Protein AF-G3SZ15-F1 (afdb_monomer)

Sequence (133 aa):
QDGAMRKPGSSARGGGAGSSSLSVDGPKAAAMSALGTMTNTVQISSQRANDDIKHELMKEVRRFGRKYERIFILLEEVQGPLEVKKQFVEFTIKEAARFKRRDLIQHLEKLLEKIDSDHLVEDENIQNSKTCC

Organism: Loxodonta africana (NCBI:txid9785)

Structure (mmCIF, N/CA/C/O backbone):
data_AF-G3SZ15-F1
#
_entry.id   AF-G3SZ15-F1
#
loop_
_atom_site.group_PDB
_atom_site.id
_atom_site.type_symbol
_atom_site.label_atom_id
_atom_site.label_alt_id
_atom_site.label_comp_id
_atom_site.label_asym_id
_atom_site.label_entity_id
_atom_site.label_seq_id
_atom_site.pdbx_PDB_ins_code
_atom_site.Cartn_x
_atom_site.Cartn_y
_atom_site.Cartn_z
_atom_site.occupancy
_atom_site.B_iso_or_equiv
_atom_site.auth_seq_id
_atom_site.auth_comp_id
_atom_s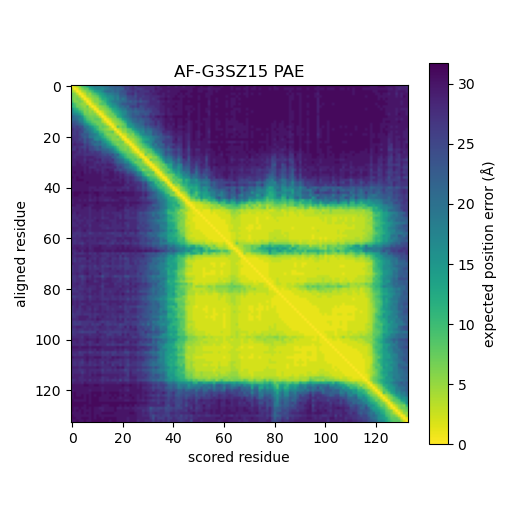ite.auth_asym_id
_atom_site.auth_atom_id
_atom_site.pdbx_PDB_model_num
ATOM 1 N N . GLN A 1 1 ? 74.885 -8.288 20.202 1.00 46.62 1 GLN A N 1
ATOM 2 C CA . GLN A 1 1 ? 74.594 -6.887 20.563 1.00 46.62 1 GLN A CA 1
ATOM 3 C C . GLN A 1 1 ? 73.169 -6.624 20.098 1.00 46.62 1 GLN A C 1
ATOM 5 O O . GLN A 1 1 ? 72.946 -6.617 18.899 1.00 46.62 1 GLN A O 1
ATOM 10 N N . ASP A 1 2 ? 72.150 -6.786 20.945 1.00 44.19 2 ASP A N 1
ATOM 11 C CA . ASP A 1 2 ? 71.840 -5.940 22.121 1.00 44.19 2 ASP A CA 1
ATOM 12 C C . ASP A 1 2 ? 71.517 -4.512 21.643 1.00 44.19 2 ASP A C 1
ATOM 14 O O . ASP A 1 2 ? 72.347 -3.913 20.972 1.00 44.19 2 ASP A O 1
ATOM 18 N N . GLY A 1 3 ? 70.344 -3.911 21.822 1.00 48.69 3 GLY A N 1
ATOM 19 C CA . GLY A 1 3 ? 69.151 -4.237 22.587 1.00 48.69 3 GLY A CA 1
ATOM 20 C C . GLY A 1 3 ? 68.072 -3.195 22.239 1.00 48.69 3 GLY A C 1
ATOM 21 O O . GLY A 1 3 ? 68.364 -2.107 21.740 1.00 48.69 3 GLY A O 1
ATOM 22 N N . ALA A 1 4 ? 66.804 -3.547 22.444 1.00 60.97 4 ALA A N 1
ATOM 23 C CA . ALA A 1 4 ? 65.668 -2.659 22.223 1.00 60.97 4 ALA A CA 1
ATOM 24 C C . ALA A 1 4 ? 65.646 -1.520 23.256 1.00 60.97 4 ALA A C 1
ATOM 26 O O . ALA A 1 4 ? 65.754 -1.770 24.454 1.00 60.97 4 ALA A O 1
ATOM 27 N N . MET A 1 5 ? 65.407 -0.280 22.818 1.00 61.28 5 MET A N 1
ATOM 28 C CA . MET A 1 5 ? 65.127 0.842 23.719 1.00 61.28 5 MET A CA 1
ATOM 29 C C . MET A 1 5 ? 63.781 1.485 23.380 1.00 61.28 5 MET A C 1
ATOM 31 O O . MET A 1 5 ? 63.675 2.349 22.513 1.00 61.28 5 MET A O 1
ATOM 35 N N . ARG A 1 6 ? 62.736 1.069 24.103 1.00 58.25 6 ARG A N 1
ATOM 36 C CA . ARG A 1 6 ? 61.512 1.858 24.294 1.00 58.25 6 ARG A CA 1
ATOM 37 C C . ARG A 1 6 ? 61.680 2.683 25.571 1.00 58.25 6 ARG A C 1
ATOM 39 O O . ARG A 1 6 ? 61.999 2.126 26.615 1.00 58.25 6 ARG A O 1
ATOM 46 N N . LYS A 1 7 ? 61.411 3.987 25.503 1.00 70.00 7 LYS A N 1
ATOM 47 C CA . LYS A 1 7 ? 61.158 4.833 26.679 1.00 70.00 7 LYS A CA 1
ATOM 48 C C . LYS A 1 7 ? 59.708 5.317 26.652 1.00 70.00 7 LYS A C 1
ATOM 50 O O . LYS A 1 7 ? 59.330 5.992 25.700 1.00 70.00 7 LYS A O 1
ATOM 55 N N . PRO A 1 8 ? 58.926 5.049 27.704 1.00 63.09 8 PRO A N 1
ATOM 56 C CA . PRO A 1 8 ? 57.797 5.884 28.087 1.00 63.09 8 PRO A CA 1
ATOM 57 C C . PRO A 1 8 ? 58.174 6.698 29.332 1.00 63.09 8 PRO A C 1
ATOM 59 O O . PRO A 1 8 ? 58.654 6.150 30.323 1.00 63.09 8 PRO A O 1
ATOM 62 N N . GLY A 1 9 ? 57.994 8.017 29.261 1.00 48.91 9 GLY A N 1
ATOM 63 C CA . GLY A 1 9 ? 58.191 8.924 30.389 1.00 48.91 9 GLY A CA 1
ATOM 64 C C . GLY A 1 9 ? 57.039 8.829 31.388 1.00 48.91 9 GLY A C 1
ATOM 65 O O . GLY A 1 9 ? 55.875 8.934 31.010 1.00 48.91 9 GLY A O 1
ATOM 66 N N . SER A 1 10 ? 57.389 8.640 32.659 1.00 55.41 10 SER A N 1
ATOM 67 C CA . SER A 1 10 ? 56.493 8.720 33.812 1.00 55.41 10 SER A CA 1
ATOM 68 C C . SER A 1 10 ? 55.991 10.142 34.059 1.00 55.41 10 SER A C 1
ATOM 70 O O . SER A 1 10 ? 56.783 11.082 34.080 1.00 55.41 10 SER A O 1
ATOM 72 N N . SER A 1 11 ? 54.722 10.273 34.442 1.00 59.44 11 SER A N 1
ATOM 73 C CA . SER A 1 11 ? 54.327 11.223 35.484 1.00 59.44 11 SER A CA 1
ATOM 74 C C . SER A 1 11 ? 53.159 10.663 36.304 1.00 59.44 11 SER A C 1
ATOM 76 O O . SER A 1 11 ? 52.249 10.012 35.794 1.00 59.44 11 SER A O 1
ATOM 78 N N . ALA A 1 12 ? 53.278 10.827 37.619 1.00 54.91 12 ALA A N 1
ATOM 79 C CA . ALA A 1 12 ? 52.533 10.135 38.658 1.00 54.91 12 ALA A CA 1
ATOM 80 C C . ALA A 1 12 ? 51.278 10.898 39.106 1.00 54.91 12 ALA A C 1
ATOM 82 O O . ALA A 1 12 ? 51.318 12.116 39.255 1.00 54.91 12 ALA A O 1
ATOM 83 N N . ARG A 1 13 ? 50.209 10.161 39.433 1.00 55.50 13 ARG A N 1
ATOM 84 C CA . ARG A 1 13 ? 49.129 10.533 40.369 1.00 55.50 13 ARG A CA 1
ATOM 85 C C . ARG A 1 13 ? 48.678 9.206 41.002 1.00 55.50 13 ARG A C 1
ATOM 87 O O . ARG A 1 13 ? 48.404 8.271 40.269 1.00 55.50 13 ARG A O 1
ATOM 94 N N . GLY A 1 14 ? 48.676 8.966 42.306 1.00 43.94 14 GLY A N 1
ATOM 95 C CA . GLY A 1 14 ? 48.566 9.873 43.435 1.00 43.94 14 GLY A CA 1
ATOM 96 C C . GLY A 1 14 ? 47.269 9.546 44.174 1.00 43.94 14 GLY A C 1
ATOM 97 O O . GLY A 1 14 ? 46.260 10.169 43.885 1.00 43.94 14 GLY A O 1
ATOM 98 N N . GLY A 1 15 ? 47.337 8.584 45.104 1.00 45.81 15 GLY A N 1
ATOM 99 C CA . GLY A 1 15 ? 46.472 8.488 46.288 1.00 45.81 15 GLY A CA 1
ATOM 100 C C . GLY A 1 15 ? 45.072 7.889 46.121 1.00 45.81 15 GLY A C 1
ATOM 101 O O . GLY A 1 15 ? 44.303 8.292 45.258 1.00 45.81 15 GLY A O 1
ATOM 102 N N . GLY A 1 16 ? 44.714 6.987 47.040 1.00 47.94 16 GLY A N 1
ATOM 103 C CA . GLY A 1 16 ? 43.311 6.673 47.316 1.00 47.94 16 GLY A CA 1
ATOM 104 C C . GLY A 1 16 ? 43.050 5.261 47.821 1.00 47.94 16 GLY A C 1
ATOM 105 O O . GLY A 1 16 ? 42.398 4.483 47.136 1.00 47.94 16 GLY A O 1
ATOM 106 N N . ALA A 1 17 ? 43.546 4.932 49.014 1.00 51.62 17 ALA A N 1
ATOM 107 C CA . ALA A 1 17 ? 43.063 3.789 49.780 1.00 51.62 17 ALA A CA 1
ATOM 108 C C . ALA A 1 17 ? 41.644 4.070 50.310 1.00 51.62 17 ALA A C 1
ATOM 110 O O . ALA A 1 17 ? 41.375 5.164 50.802 1.00 51.62 17 ALA A O 1
ATOM 111 N N . GLY A 1 18 ? 40.764 3.073 50.254 1.00 56.22 18 GLY A N 1
ATOM 112 C CA . GLY A 1 18 ? 39.443 3.104 50.880 1.00 56.22 18 GLY A CA 1
ATOM 113 C C . GLY A 1 18 ? 38.905 1.687 51.023 1.00 56.22 18 GLY A C 1
ATOM 114 O O . GLY A 1 18 ? 38.591 1.034 50.033 1.00 56.22 18 GLY A O 1
ATOM 115 N N . SER A 1 19 ? 38.886 1.196 52.258 1.00 57.06 19 SER A N 1
ATOM 116 C CA . SER A 1 19 ? 38.486 -0.156 52.633 1.00 57.06 19 SER A CA 1
ATOM 117 C C . SER A 1 19 ? 36.972 -0.378 52.547 1.00 57.06 19 SER A C 1
ATOM 119 O O . SER A 1 19 ? 36.192 0.515 52.859 1.00 57.06 19 SER A O 1
ATOM 121 N N . SER A 1 20 ? 36.608 -1.615 52.209 1.00 55.50 20 SER A N 1
ATOM 122 C CA . SER A 1 20 ? 35.471 -2.416 52.696 1.00 55.50 20 SER A CA 1
ATOM 123 C C . SER A 1 20 ? 34.363 -1.745 53.520 1.00 55.50 20 SER A C 1
ATOM 125 O O . SER A 1 20 ? 34.621 -1.201 54.590 1.00 55.50 20 SER A O 1
ATOM 127 N N . SER A 1 21 ? 33.109 -2.051 53.180 1.00 61.12 21 SER A N 1
ATOM 128 C CA . SER A 1 21 ? 32.179 -2.625 54.166 1.00 61.12 21 SER A CA 1
ATOM 129 C C . SER A 1 21 ? 31.012 -3.343 53.486 1.00 61.12 21 SER A C 1
ATOM 131 O O . SER A 1 21 ? 30.531 -2.955 52.425 1.00 61.12 21 SER A O 1
ATOM 133 N N . LEU A 1 22 ? 30.628 -4.451 54.109 1.00 50.44 22 LEU A N 1
ATOM 134 C CA . LEU A 1 22 ? 29.510 -5.325 53.791 1.00 50.44 22 LEU A CA 1
ATOM 135 C C . LEU A 1 22 ? 28.253 -4.700 54.410 1.00 50.44 22 LEU A C 1
ATOM 137 O O . LEU A 1 22 ? 28.319 -4.249 55.553 1.00 50.44 22 LEU A O 1
ATOM 141 N N . SER A 1 23 ? 27.112 -4.721 53.725 1.00 59.06 23 SER A N 1
ATOM 142 C CA . SER A 1 23 ? 25.828 -4.490 54.390 1.00 59.06 23 SER A CA 1
ATOM 143 C C . SER A 1 23 ? 24.806 -5.504 53.900 1.00 59.06 23 SER A C 1
ATOM 145 O O . SER A 1 23 ? 24.451 -5.557 52.724 1.00 59.06 23 SER A O 1
ATOM 147 N N . VAL A 1 24 ? 24.421 -6.358 54.840 1.00 52.66 24 VAL A N 1
ATOM 148 C CA . VAL A 1 24 ? 23.318 -7.303 54.770 1.00 52.66 24 VAL A CA 1
ATOM 149 C C . VAL A 1 24 ? 22.170 -6.622 55.501 1.00 52.66 24 VAL A C 1
ATOM 151 O O . VAL A 1 24 ? 22.336 -6.311 56.675 1.00 52.66 24 VAL A O 1
ATOM 154 N N . ASP A 1 25 ? 21.029 -6.418 54.845 1.00 57.34 25 ASP A N 1
ATOM 155 C CA . ASP A 1 25 ? 19.752 -6.301 55.551 1.00 57.34 25 ASP A CA 1
ATOM 156 C C . ASP A 1 25 ? 18.582 -6.757 54.659 1.00 57.34 25 ASP A C 1
ATOM 158 O O . ASP A 1 25 ? 18.356 -6.216 53.579 1.00 57.34 25 ASP A O 1
ATOM 162 N N . GLY A 1 26 ? 17.902 -7.812 55.122 1.00 56.59 26 GLY A N 1
ATOM 163 C CA . GLY A 1 26 ? 16.441 -7.875 55.246 1.00 56.59 26 GLY A CA 1
ATOM 164 C C . GLY A 1 26 ? 15.542 -7.976 53.998 1.00 56.59 26 GLY A C 1
ATOM 165 O O . GLY A 1 26 ? 15.472 -7.042 53.204 1.00 56.59 26 GLY A O 1
ATOM 166 N N . PRO A 1 27 ? 14.706 -9.032 53.873 1.00 63.56 27 PRO A N 1
ATOM 167 C CA . PRO A 1 27 ? 13.625 -9.077 52.896 1.00 63.56 27 PRO A CA 1
ATOM 168 C C . PRO A 1 27 ? 12.399 -8.320 53.431 1.00 63.56 27 PRO A C 1
ATOM 170 O O . PRO A 1 27 ? 11.883 -8.637 54.504 1.00 63.56 27 PRO A O 1
ATOM 173 N N . LYS A 1 28 ? 11.871 -7.361 52.665 1.00 50.03 28 LYS A N 1
ATOM 174 C CA . LYS A 1 28 ? 10.545 -6.787 52.927 1.00 50.03 28 LYS A CA 1
ATOM 175 C C . LYS A 1 28 ? 9.716 -6.735 51.652 1.00 50.03 28 LYS A C 1
ATOM 177 O O . LYS A 1 28 ? 9.990 -5.985 50.722 1.00 50.03 28 LYS A O 1
ATOM 182 N N . ALA A 1 29 ? 8.705 -7.596 51.651 1.00 51.22 29 ALA A N 1
ATOM 183 C CA . ALA A 1 29 ? 7.636 -7.662 50.678 1.00 51.22 29 ALA A CA 1
ATOM 184 C C . ALA A 1 29 ? 6.809 -6.364 50.624 1.00 51.22 29 ALA A C 1
ATOM 186 O O . ALA A 1 29 ? 6.802 -5.575 51.568 1.00 51.22 29 ALA A O 1
ATOM 187 N N . ALA A 1 30 ? 6.020 -6.275 49.549 1.00 49.22 30 ALA A N 1
ATOM 188 C CA . ALA 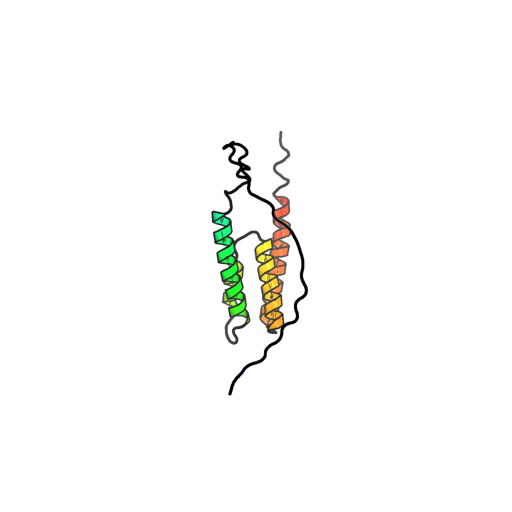A 1 30 ? 4.922 -5.342 49.289 1.00 49.22 30 ALA A CA 1
ATOM 189 C C . ALA A 1 30 ? 5.285 -4.011 48.609 1.00 49.22 30 ALA A C 1
ATOM 191 O O . ALA A 1 30 ? 5.356 -2.959 49.229 1.00 49.22 30 ALA A O 1
ATOM 192 N N . ALA A 1 31 ? 5.352 -4.059 47.280 1.00 44.06 31 ALA A N 1
ATOM 193 C CA . ALA A 1 31 ? 4.349 -3.388 46.454 1.00 44.06 31 ALA A CA 1
ATOM 194 C C . ALA A 1 31 ? 4.394 -4.021 45.062 1.00 44.06 31 ALA A C 1
ATOM 196 O O . ALA A 1 31 ? 5.213 -3.684 44.211 1.00 44.06 31 ALA A O 1
ATOM 197 N N . MET A 1 32 ? 3.525 -5.004 44.860 1.00 40.59 32 MET A N 1
ATOM 198 C CA . MET A 1 32 ? 3.191 -5.497 43.532 1.00 40.59 32 MET A CA 1
ATOM 199 C C . MET A 1 32 ? 2.579 -4.307 42.792 1.00 40.59 32 MET A C 1
ATOM 201 O O . MET A 1 32 ? 1.426 -3.954 43.025 1.00 40.59 32 MET A O 1
ATOM 205 N N . SER A 1 33 ? 3.364 -3.662 41.930 1.00 40.56 33 SER A N 1
ATOM 206 C CA . SER A 1 33 ? 2.801 -2.827 40.879 1.00 40.56 33 SER A CA 1
ATOM 207 C C . SER A 1 33 ? 2.204 -3.789 39.860 1.00 40.56 33 SER A C 1
ATOM 209 O O . SER A 1 33 ? 2.840 -4.193 38.889 1.00 40.56 33 SER A O 1
ATOM 211 N N . ALA A 1 34 ? 0.993 -4.253 40.163 1.00 55.06 34 ALA A N 1
ATOM 212 C CA . ALA A 1 34 ? 0.135 -4.949 39.226 1.00 55.06 34 ALA A CA 1
ATOM 213 C C . ALA A 1 34 ? -0.347 -3.929 38.186 1.00 55.06 34 ALA A C 1
ATOM 215 O O . ALA A 1 34 ? -1.507 -3.532 38.173 1.00 55.06 34 ALA A O 1
ATOM 216 N N . LEU A 1 35 ? 0.561 -3.481 37.320 1.00 50.28 35 LEU A N 1
ATOM 217 C CA . LEU A 1 35 ? 0.200 -2.789 36.095 1.00 50.28 35 LEU A CA 1
ATOM 218 C C . LEU A 1 35 ? 0.156 -3.830 34.972 1.00 50.28 35 LEU A C 1
ATOM 220 O O . LEU A 1 35 ? 1.143 -4.105 34.298 1.00 50.28 35 LEU A O 1
ATOM 224 N N . GLY A 1 36 ? -1.008 -4.471 34.854 1.00 50.94 36 GLY A N 1
ATOM 225 C CA . GLY A 1 36 ? -1.551 -4.973 33.591 1.00 50.94 36 GLY A CA 1
ATOM 226 C C . GLY A 1 36 ? -0.642 -5.831 32.708 1.00 50.94 36 GLY A C 1
ATOM 227 O O . GLY A 1 36 ? -0.600 -5.612 31.505 1.00 50.94 36 GLY A O 1
ATOM 228 N N . THR A 1 37 ? 0.043 -6.848 33.235 1.00 45.00 37 THR A N 1
ATOM 229 C CA . THR A 1 37 ? 0.657 -7.880 32.373 1.00 45.00 37 THR A CA 1
ATOM 230 C C . THR A 1 37 ? -0.372 -8.971 32.062 1.00 45.00 37 THR A C 1
ATOM 232 O O . THR A 1 37 ? -0.237 -10.115 32.477 1.00 45.00 37 THR A O 1
ATOM 235 N N . MET A 1 38 ? -1.450 -8.607 31.365 1.00 43.59 38 MET A N 1
ATOM 236 C CA . MET A 1 38 ? -2.398 -9.576 30.790 1.00 43.59 38 MET A CA 1
ATOM 237 C C . MET A 1 38 ? -2.835 -9.183 29.369 1.00 43.59 38 MET A C 1
ATOM 239 O O . MET A 1 38 ? -3.885 -9.586 28.890 1.00 43.59 38 MET A O 1
ATOM 243 N N . THR A 1 39 ? -2.007 -8.409 28.663 1.00 44.97 39 THR A N 1
ATOM 244 C CA . THR A 1 39 ? -2.168 -8.130 27.223 1.00 44.97 39 THR A CA 1
ATOM 245 C C . THR A 1 39 ? -0.979 -8.614 26.394 1.00 44.97 39 THR A C 1
ATOM 247 O O . THR A 1 39 ? -1.090 -8.750 25.179 1.00 44.97 39 THR A O 1
ATOM 250 N N . ASN A 1 40 ? 0.159 -8.918 27.026 1.00 47.66 40 ASN A N 1
ATOM 251 C CA . ASN A 1 40 ? 1.420 -9.117 26.311 1.00 47.66 40 ASN A CA 1
ATOM 252 C C . ASN A 1 40 ? 1.437 -10.388 25.456 1.00 47.66 40 ASN A C 1
ATOM 254 O O . ASN A 1 40 ? 2.019 -10.367 24.385 1.00 47.66 40 ASN A O 1
ATOM 258 N N . THR A 1 41 ? 0.758 -11.471 25.833 1.00 39.84 41 THR A N 1
ATOM 259 C CA . THR A 1 41 ? 0.816 -12.713 25.039 1.00 39.84 41 THR A CA 1
ATOM 260 C C . THR A 1 41 ? 0.079 -12.595 23.697 1.00 39.84 41 THR A C 1
ATOM 262 O O . THR A 1 41 ? 0.566 -13.109 22.694 1.00 39.84 41 THR A O 1
ATOM 265 N N . VAL A 1 42 ? -1.042 -11.861 23.648 1.00 45.47 42 VAL A N 1
ATOM 266 C CA . VAL A 1 42 ? -1.785 -11.587 22.399 1.00 45.47 42 VAL A CA 1
ATOM 267 C C . VAL A 1 42 ? -1.078 -10.500 21.581 1.00 45.47 42 VAL A C 1
ATOM 269 O O . VAL A 1 42 ? -0.863 -10.688 20.387 1.00 45.47 42 VAL A O 1
ATOM 272 N N . GLN A 1 43 ? -0.605 -9.430 22.235 1.00 46.41 43 GLN A N 1
ATOM 273 C CA . GLN A 1 43 ? 0.141 -8.335 21.595 1.00 46.41 43 GLN A CA 1
ATOM 274 C C . GLN A 1 43 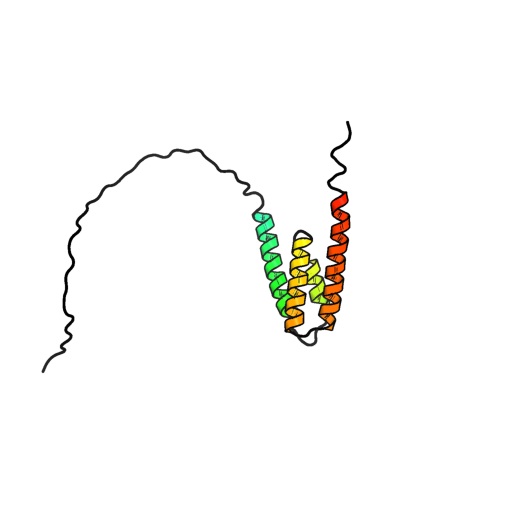? 1.476 -8.802 20.978 1.00 46.41 43 GLN A C 1
ATOM 276 O O . GLN A 1 43 ? 1.841 -8.363 19.894 1.00 46.41 43 GLN A O 1
ATOM 281 N N . ILE A 1 44 ? 2.206 -9.728 21.618 1.00 46.38 44 ILE A N 1
ATOM 282 C CA . ILE A 1 44 ? 3.457 -10.290 21.069 1.00 46.38 44 ILE A CA 1
ATOM 283 C C . ILE A 1 44 ? 3.174 -11.086 19.785 1.00 46.38 44 ILE A C 1
ATOM 285 O O . ILE A 1 44 ? 3.976 -11.049 18.850 1.00 46.38 44 ILE A O 1
ATOM 289 N N . SER A 1 45 ? 2.034 -11.785 19.718 1.00 53.03 45 SER A N 1
ATOM 290 C CA . SER A 1 45 ? 1.649 -12.551 18.528 1.00 53.03 45 SER A CA 1
ATOM 291 C C . SER A 1 45 ? 1.221 -11.655 17.362 1.00 53.03 45 SER A C 1
ATOM 293 O O . SER A 1 45 ? 1.658 -11.892 16.235 1.00 53.03 45 SER A O 1
ATOM 295 N N . SER A 1 46 ? 0.468 -10.582 17.632 1.00 62.12 46 SER A N 1
ATOM 296 C CA . SER A 1 46 ? 0.043 -9.620 16.610 1.00 62.12 46 SER A CA 1
ATOM 297 C C . SER A 1 46 ? 1.205 -8.758 16.114 1.00 62.12 46 SER A C 1
ATOM 299 O O . SER A 1 46 ? 1.324 -8.525 14.916 1.00 62.12 46 SER A O 1
ATOM 301 N N . GLN A 1 47 ? 2.123 -8.349 16.997 1.00 71.69 47 GLN A N 1
ATOM 302 C CA . GLN A 1 47 ? 3.318 -7.589 16.617 1.00 71.69 47 GLN A CA 1
ATOM 303 C C . GLN A 1 47 ? 4.231 -8.399 15.687 1.00 71.69 47 GLN A C 1
ATOM 305 O O . GLN A 1 47 ? 4.652 -7.899 14.647 1.00 71.69 47 GLN A O 1
ATOM 310 N N . ARG A 1 48 ? 4.494 -9.668 16.029 1.00 72.62 48 ARG A N 1
ATOM 311 C CA . ARG A 1 48 ? 5.351 -10.545 15.2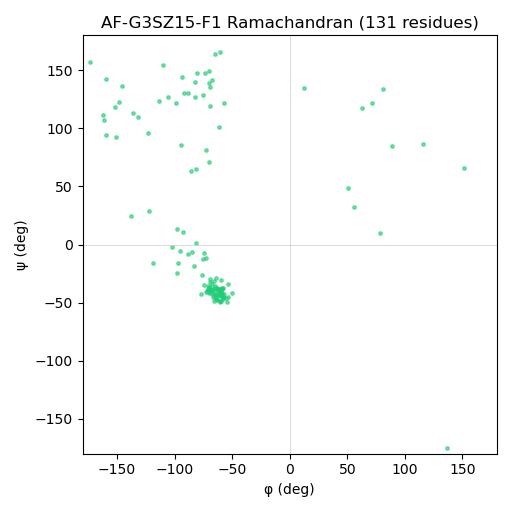22 1.00 72.62 48 ARG A CA 1
ATOM 312 C C . ARG A 1 48 ? 4.752 -10.821 13.844 1.00 72.62 48 ARG A C 1
ATOM 314 O O . ARG A 1 48 ? 5.470 -10.744 12.852 1.00 72.62 48 ARG A O 1
ATOM 321 N N . ALA A 1 49 ? 3.447 -11.091 13.784 1.00 84.94 49 ALA A N 1
ATOM 322 C CA . ALA A 1 49 ? 2.738 -11.264 12.518 1.00 84.94 49 ALA A CA 1
ATOM 323 C C . ALA A 1 49 ? 2.808 -9.990 11.659 1.00 84.94 49 ALA A C 1
ATOM 325 O O . ALA A 1 49 ? 3.111 -10.057 10.470 1.00 84.94 49 ALA A O 1
ATOM 326 N N . ASN A 1 50 ? 2.615 -8.818 12.269 1.00 88.44 50 ASN A N 1
ATOM 327 C CA . ASN A 1 50 ? 2.683 -7.532 11.579 1.00 88.44 50 ASN A CA 1
ATOM 328 C C . ASN A 1 50 ? 4.090 -7.220 11.036 1.00 88.44 50 ASN A C 1
ATOM 330 O O . ASN A 1 50 ? 4.215 -6.691 9.929 1.00 88.44 50 ASN A O 1
ATOM 334 N N . ASP A 1 51 ? 5.152 -7.571 11.764 1.00 91.50 51 ASP A N 1
ATOM 335 C CA . ASP A 1 51 ? 6.532 -7.420 11.285 1.00 91.50 51 ASP A CA 1
ATOM 336 C C . ASP A 1 51 ? 6.818 -8.316 10.068 1.00 91.50 51 ASP A C 1
ATOM 338 O O . ASP A 1 51 ? 7.427 -7.865 9.088 1.00 91.50 51 ASP A O 1
ATOM 342 N N . ASP A 1 52 ? 6.323 -9.557 10.087 1.00 92.94 52 ASP A N 1
ATOM 343 C CA . ASP A 1 52 ? 6.438 -10.492 8.965 1.00 92.94 52 ASP A CA 1
ATOM 344 C C . ASP A 1 52 ? 5.669 -9.986 7.733 1.00 92.94 52 ASP A C 1
ATOM 346 O O . ASP A 1 52 ? 6.228 -9.940 6.629 1.00 92.94 52 ASP A O 1
ATOM 350 N N . ILE A 1 53 ? 4.436 -9.500 7.926 1.00 93.62 53 ILE A N 1
ATOM 351 C CA . ILE A 1 53 ? 3.617 -8.869 6.879 1.00 93.62 53 ILE A CA 1
ATOM 352 C C . ILE A 1 53 ? 4.346 -7.662 6.285 1.00 93.62 53 ILE A C 1
ATOM 354 O O . ILE A 1 53 ? 4.450 -7.529 5.064 1.00 93.62 53 ILE A O 1
ATOM 358 N N . LYS A 1 54 ? 4.913 -6.788 7.124 1.00 93.69 54 LYS A N 1
ATOM 359 C CA . LYS A 1 54 ? 5.657 -5.604 6.672 1.00 93.69 54 LYS A CA 1
ATOM 360 C C . LYS A 1 54 ? 6.864 -5.994 5.825 1.00 93.69 54 LYS A C 1
ATOM 362 O O . LYS A 1 54 ? 7.124 -5.387 4.781 1.00 93.69 54 LYS A O 1
ATOM 367 N N . HIS A 1 55 ? 7.603 -7.016 6.252 1.00 94.12 55 HIS A N 1
ATOM 368 C CA . HIS A 1 55 ? 8.706 -7.557 5.471 1.00 94.12 55 HIS A CA 1
ATOM 369 C C . HIS A 1 55 ? 8.230 -8.147 4.138 1.00 94.12 55 HIS A C 1
ATOM 371 O O . HIS A 1 55 ? 8.902 -7.994 3.112 1.00 94.12 55 HIS A O 1
ATOM 377 N N . GLU A 1 56 ? 7.065 -8.787 4.113 1.00 94.06 56 GLU A N 1
ATOM 378 C CA . GLU A 1 56 ? 6.509 -9.352 2.893 1.00 94.06 56 GLU A CA 1
ATOM 379 C C . GLU A 1 56 ? 5.996 -8.302 1.906 1.00 94.06 56 GLU A C 1
ATOM 381 O O . GLU A 1 56 ? 6.320 -8.390 0.719 1.00 94.06 56 GLU A O 1
ATOM 386 N N . LEU A 1 57 ? 5.349 -7.242 2.392 1.00 94.56 57 LEU A N 1
ATOM 387 C CA . LEU A 1 57 ? 4.974 -6.074 1.592 1.00 94.56 57 LEU A CA 1
ATOM 388 C C . LEU A 1 57 ? 6.192 -5.458 0.899 1.00 94.56 57 LEU A C 1
ATOM 390 O O . LEU A 1 57 ? 6.163 -5.219 -0.309 1.00 94.56 57 LEU A O 1
ATOM 394 N N . MET A 1 58 ? 7.305 -5.283 1.622 1.00 93.38 58 MET A N 1
ATOM 395 C CA . MET A 1 58 ? 8.549 -4.792 1.019 1.00 93.38 58 MET A CA 1
ATOM 396 C C . MET A 1 58 ? 9.041 -5.703 -0.113 1.00 93.38 58 MET A C 1
ATOM 398 O O . MET A 1 58 ? 9.492 -5.208 -1.148 1.00 93.38 58 MET A O 1
ATOM 402 N N . LYS A 1 59 ? 8.963 -7.029 0.056 1.00 94.25 59 LYS A N 1
ATOM 403 C CA . LYS A 1 59 ? 9.380 -7.993 -0.976 1.00 94.25 59 LYS A CA 1
ATOM 404 C C . LYS A 1 59 ? 8.476 -7.930 -2.209 1.00 94.25 59 LYS A C 1
ATOM 406 O O . LYS A 1 59 ? 8.991 -7.916 -3.327 1.00 94.25 59 LYS A O 1
ATOM 411 N N . GLU A 1 60 ? 7.160 -7.877 -2.023 1.00 94.19 60 GLU A N 1
ATOM 412 C CA . GLU A 1 60 ? 6.199 -7.868 -3.132 1.00 94.19 60 GLU A CA 1
ATOM 413 C C . GLU A 1 60 ? 6.229 -6.550 -3.919 1.00 94.19 60 GLU A C 1
ATOM 415 O O . GLU A 1 60 ? 6.293 -6.581 -5.147 1.00 94.19 60 GLU A O 1
ATOM 420 N N . VAL A 1 61 ? 6.320 -5.392 -3.252 1.00 93.50 61 VAL A N 1
ATOM 421 C CA . VAL A 1 61 ? 6.462 -4.081 -3.927 1.00 93.50 61 VAL A CA 1
ATOM 422 C C . VAL A 1 61 ? 7.721 -4.034 -4.809 1.00 93.50 61 VAL A C 1
ATOM 424 O O . VAL A 1 61 ? 7.723 -3.479 -5.919 1.00 93.50 61 VAL A O 1
ATOM 427 N N . ARG A 1 62 ? 8.808 -4.655 -4.335 1.00 91.25 62 ARG A N 1
ATOM 428 C CA . ARG A 1 62 ? 10.100 -4.714 -5.035 1.00 91.25 62 ARG A CA 1
ATOM 429 C C . ARG A 1 62 ? 10.118 -5.712 -6.189 1.00 91.25 62 ARG A C 1
ATOM 431 O O . ARG A 1 62 ? 10.888 -5.526 -7.130 1.00 91.25 62 ARG A O 1
ATOM 438 N N . ARG A 1 63 ? 9.283 -6.753 -6.164 1.00 89.25 63 ARG A N 1
ATOM 439 C CA . ARG A 1 63 ? 9.240 -7.769 -7.225 1.00 89.25 63 ARG A CA 1
ATOM 440 C C . ARG A 1 63 ? 8.667 -7.192 -8.520 1.00 89.25 63 ARG A C 1
ATOM 442 O O . ARG A 1 63 ? 7.525 -6.746 -8.593 1.00 89.25 63 ARG A O 1
ATOM 449 N N . PHE A 1 64 ? 9.460 -7.199 -9.587 1.00 74.75 64 PHE A N 1
ATOM 450 C CA . PHE A 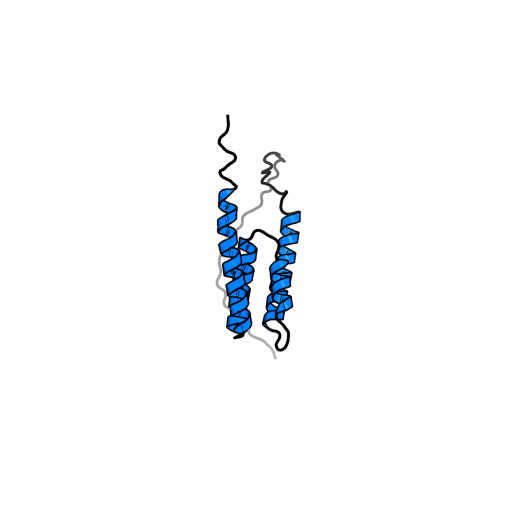1 64 ? 8.992 -6.858 -10.934 1.00 74.75 64 PHE A CA 1
ATOM 451 C C . PHE A 1 64 ? 8.273 -8.050 -11.585 1.00 74.75 64 PHE A C 1
ATOM 453 O O . PHE A 1 64 ? 8.611 -9.202 -11.322 1.00 74.75 64 PHE A O 1
ATOM 460 N N . GLY A 1 65 ? 7.269 -7.767 -12.421 1.00 72.69 65 GLY A N 1
ATOM 461 C CA . GLY A 1 65 ? 6.594 -8.776 -13.249 1.00 72.69 65 GLY A CA 1
ATOM 462 C C . GLY A 1 65 ? 5.562 -9.666 -12.546 1.00 72.69 65 GLY A C 1
ATOM 463 O O . GLY A 1 65 ? 5.110 -10.634 -13.148 1.00 72.69 65 GLY A O 1
ATOM 464 N N . ARG A 1 66 ? 5.175 -9.370 -11.298 1.00 77.25 66 ARG A N 1
ATOM 465 C CA . ARG A 1 66 ? 4.063 -10.047 -10.605 1.00 77.25 66 ARG A CA 1
ATOM 466 C C . ARG A 1 66 ? 2.874 -9.110 -10.426 1.00 77.25 66 ARG A C 1
ATOM 468 O O . ARG A 1 66 ? 3.049 -7.895 -10.380 1.00 77.25 66 ARG A O 1
ATOM 475 N N . LYS A 1 67 ? 1.678 -9.693 -10.324 1.00 83.56 67 LYS A N 1
ATOM 476 C CA . LYS A 1 67 ? 0.456 -8.963 -9.979 1.00 83.56 67 LYS A CA 1
ATOM 477 C C . LYS A 1 67 ? 0.491 -8.520 -8.517 1.00 83.56 67 LYS A C 1
ATOM 479 O O . LYS A 1 67 ? 1.040 -9.219 -7.668 1.00 83.56 67 LYS A O 1
ATOM 484 N N . TYR A 1 68 ? -0.150 -7.392 -8.234 1.00 88.94 68 TYR A N 1
ATOM 485 C CA . TYR A 1 68 ? -0.204 -6.798 -6.899 1.00 88.94 68 TYR A CA 1
ATOM 486 C C . TYR A 1 68 ? -1.248 -7.417 -5.964 1.00 88.94 68 TYR A C 1
ATOM 488 O O . TYR A 1 68 ? -1.355 -6.991 -4.823 1.00 88.94 68 TYR A O 1
ATOM 496 N N . GLU A 1 69 ? -1.984 -8.440 -6.404 1.00 91.44 69 GLU A N 1
ATOM 497 C CA . GLU A 1 69 ? -3.022 -9.118 -5.611 1.00 91.44 69 GLU A CA 1
ATOM 498 C C . GLU A 1 69 ? -2.515 -9.523 -4.216 1.00 91.44 69 GLU A C 1
ATOM 500 O O . GLU A 1 69 ? -3.176 -9.275 -3.212 1.00 91.44 69 GLU A O 1
ATOM 505 N N . ARG A 1 70 ? -1.281 -10.039 -4.133 1.00 93.19 70 ARG A N 1
ATOM 506 C CA . ARG A 1 70 ? -0.676 -10.463 -2.864 1.00 93.19 70 ARG A CA 1
ATOM 507 C C . ARG A 1 70 ? -0.450 -9.317 -1.877 1.00 93.19 70 ARG A C 1
ATOM 509 O O . ARG A 1 70 ? -0.506 -9.543 -0.678 1.00 93.19 70 ARG A O 1
ATOM 516 N N . ILE A 1 71 ? -0.237 -8.095 -2.364 1.00 94.19 71 ILE A N 1
ATOM 517 C CA . ILE A 1 71 ? -0.089 -6.902 -1.517 1.00 94.19 71 ILE A CA 1
ATOM 518 C C . ILE A 1 71 ? -1.409 -6.605 -0.801 1.00 94.19 71 ILE A C 1
ATOM 520 O O . ILE A 1 71 ? -1.398 -6.318 0.389 1.00 94.19 71 ILE A O 1
ATOM 524 N N . PHE A 1 72 ? -2.542 -6.716 -1.498 1.00 94.31 72 PHE A N 1
ATOM 525 C CA . PHE A 1 72 ? -3.855 -6.457 -0.901 1.00 94.31 72 PHE A CA 1
ATOM 526 C C . PHE A 1 72 ? -4.242 -7.514 0.133 1.00 94.31 72 PHE A C 1
ATOM 528 O O . PHE A 1 72 ? -4.742 -7.148 1.190 1.00 94.31 72 PHE A O 1
ATOM 535 N N . ILE A 1 73 ? -3.925 -8.785 -0.129 1.00 93.69 73 ILE A N 1
ATOM 536 C CA . ILE A 1 73 ? -4.114 -9.876 0.841 1.00 93.69 73 ILE A CA 1
ATOM 537 C C . ILE A 1 73 ? -3.304 -9.594 2.116 1.00 93.69 73 ILE A C 1
ATOM 539 O O . ILE A 1 73 ? -3.849 -9.604 3.213 1.00 93.69 73 ILE A O 1
ATOM 543 N N . LEU A 1 74 ? -2.025 -9.232 1.972 1.00 94.06 74 LEU A N 1
ATOM 544 C CA . LEU A 1 74 ? -1.161 -8.894 3.109 1.00 94.06 74 LEU A CA 1
ATOM 545 C C . LEU A 1 74 ? -1.673 -7.689 3.908 1.00 94.06 74 LEU A C 1
ATOM 547 O O . LEU A 1 74 ? -1.565 -7.675 5.129 1.00 94.06 74 LEU A O 1
ATOM 551 N N . LEU A 1 75 ? -2.226 -6.674 3.235 1.00 93.69 75 LEU A N 1
ATOM 552 C CA . LEU A 1 75 ? -2.829 -5.514 3.899 1.00 93.69 75 LEU A CA 1
ATOM 553 C C . LEU A 1 75 ? -4.126 -5.872 4.637 1.00 93.69 75 LEU A C 1
ATOM 555 O O . LEU A 1 75 ? -4.462 -5.218 5.622 1.00 93.69 75 LEU A O 1
ATOM 559 N N . GLU A 1 76 ? -4.867 -6.877 4.173 1.00 91.75 76 GLU A N 1
ATOM 560 C CA . GLU A 1 76 ? -6.067 -7.381 4.842 1.00 91.75 76 GLU A CA 1
ATOM 561 C C . GLU A 1 76 ? -5.740 -8.215 6.086 1.00 91.75 76 GLU A C 1
ATOM 563 O O . GLU A 1 76 ? -6.448 -8.102 7.082 1.00 91.75 76 GLU A O 1
ATOM 568 N N . GLU A 1 77 ? -4.639 -8.967 6.056 1.00 91.12 77 GLU A N 1
ATOM 569 C CA . GLU A 1 77 ? -4.158 -9.806 7.162 1.00 91.12 77 GLU A CA 1
ATOM 570 C C . GLU A 1 77 ? -3.524 -9.021 8.327 1.00 91.12 77 GLU A C 1
ATOM 572 O O . GLU A 1 77 ? -3.222 -9.609 9.369 1.00 91.12 77 GLU A O 1
ATOM 577 N N . VAL A 1 78 ? -3.320 -7.704 8.180 1.00 91.56 78 VAL A N 1
ATOM 578 C CA . VAL A 1 78 ? -2.768 -6.846 9.242 1.00 91.56 78 VAL A CA 1
ATOM 579 C C . VAL A 1 78 ? -3.639 -6.941 10.492 1.00 91.56 78 VAL A C 1
ATOM 581 O O . VAL A 1 78 ? -4.824 -6.607 10.472 1.00 91.56 78 VAL A O 1
ATOM 584 N N . GLN A 1 79 ? -3.033 -7.352 11.605 1.00 87.62 79 GLN A N 1
ATOM 585 C CA . GLN A 1 79 ? -3.729 -7.470 12.880 1.00 87.62 79 GLN A CA 1
ATOM 586 C C . GLN A 1 79 ? -3.678 -6.148 13.647 1.00 87.62 79 GLN A C 1
ATOM 588 O O . GLN A 1 79 ? -2.606 -5.579 13.856 1.00 87.62 79 GLN A O 1
ATOM 593 N N . GLY A 1 80 ? -4.827 -5.685 14.133 1.00 84.56 80 GLY A N 1
ATOM 594 C CA . GLY A 1 80 ? -4.926 -4.488 14.965 1.00 84.56 80 GLY A CA 1
ATOM 595 C C . GLY A 1 80 ? -6.095 -3.585 14.574 1.00 84.56 80 GLY A C 1
ATOM 596 O O . GLY A 1 80 ? -6.896 -3.949 13.714 1.00 84.56 80 GLY A O 1
ATOM 597 N N . PRO A 1 81 ? -6.212 -2.411 15.217 1.00 86.75 81 PRO A N 1
ATOM 598 C CA . PRO A 1 81 ? -7.229 -1.426 14.869 1.00 86.75 81 PRO A CA 1
ATOM 599 C C . PRO A 1 81 ? -7.008 -0.866 13.457 1.00 86.75 81 PRO A C 1
ATOM 601 O O . PRO A 1 81 ? -5.912 -0.960 12.897 1.00 86.75 81 PRO A O 1
ATOM 604 N N . LEU A 1 82 ? -8.045 -0.225 12.906 1.00 85.75 82 LEU A N 1
ATOM 605 C CA . LEU A 1 82 ? -8.034 0.347 11.554 1.00 85.75 82 LEU A CA 1
ATOM 606 C C . LEU A 1 82 ? -6.852 1.307 11.326 1.00 85.75 82 LEU A C 1
ATOM 608 O O . LEU A 1 82 ? -6.254 1.309 10.253 1.00 85.75 82 LEU A O 1
ATOM 612 N N . GLU A 1 83 ? -6.447 2.034 12.369 1.00 86.38 83 GLU A N 1
ATOM 613 C CA . GLU A 1 83 ? -5.279 2.922 12.363 1.00 86.38 83 GLU A CA 1
ATOM 614 C C . GLU A 1 83 ? -3.964 2.184 12.048 1.00 86.38 83 GLU A C 1
ATOM 616 O O . GLU A 1 83 ? -3.124 2.677 11.298 1.00 86.38 83 GLU A O 1
ATOM 621 N N . VAL A 1 84 ? -3.783 0.956 12.549 1.00 89.19 84 VAL A N 1
ATOM 622 C CA . VAL A 1 84 ? -2.598 0.147 12.214 1.00 89.19 84 VAL A CA 1
ATOM 623 C C . VAL A 1 84 ? -2.638 -0.243 10.739 1.00 89.19 84 VAL A C 1
ATOM 625 O O . VAL A 1 84 ? -1.634 -0.119 10.038 1.00 89.19 84 VAL A O 1
ATOM 628 N N . LYS A 1 85 ? -3.805 -0.645 10.226 1.00 90.62 85 LYS A N 1
ATOM 629 C CA . LYS A 1 85 ? -3.978 -0.960 8.801 1.00 90.62 85 LYS A CA 1
ATOM 630 C C . LYS A 1 85 ? -3.671 0.257 7.923 1.00 90.62 85 LYS A C 1
ATOM 632 O O . LYS A 1 85 ? -2.934 0.127 6.947 1.00 90.62 85 LYS A O 1
ATOM 637 N N . LYS A 1 86 ? -4.133 1.447 8.316 1.00 92.19 86 LYS A N 1
ATOM 638 C CA . LYS A 1 86 ? -3.820 2.725 7.660 1.00 92.19 86 LYS A CA 1
ATOM 639 C C . LYS A 1 86 ? -2.312 2.958 7.549 1.00 92.19 86 LYS A C 1
ATOM 641 O O . LYS A 1 86 ? -1.800 3.188 6.452 1.00 92.19 86 LYS A O 1
ATOM 646 N N . GLN A 1 87 ? -1.574 2.794 8.648 1.00 93.44 87 GLN A N 1
ATOM 647 C CA . GLN A 1 87 ? -0.115 2.946 8.655 1.00 93.44 87 GLN A CA 1
ATOM 648 C C . GLN A 1 87 ? 0.591 1.990 7.682 1.00 93.44 87 GLN A C 1
ATOM 650 O O . GLN A 1 87 ? 1.564 2.373 7.024 1.00 93.44 87 GLN A O 1
ATOM 655 N N . PHE A 1 88 ? 0.106 0.753 7.553 1.00 95.12 88 PHE A N 1
ATOM 656 C CA . PHE A 1 88 ? 0.643 -0.221 6.599 1.00 95.12 88 PHE A CA 1
ATOM 657 C C . PHE A 1 88 ? 0.386 0.185 5.144 1.00 95.12 88 PHE A C 1
ATOM 659 O O . PHE A 1 88 ? 1.270 0.037 4.292 1.00 95.12 88 PHE A O 1
ATOM 666 N N . VAL A 1 89 ? -0.788 0.741 4.853 1.00 95.38 89 VAL A N 1
ATOM 667 C CA . VAL A 1 89 ? -1.139 1.239 3.517 1.00 95.38 89 VAL A CA 1
ATOM 668 C C . VAL A 1 89 ? -0.263 2.433 3.149 1.00 95.38 89 VAL A C 1
ATOM 670 O O . VAL A 1 89 ? 0.377 2.415 2.097 1.00 95.38 89 VAL A O 1
ATOM 673 N N . GLU A 1 90 ? -0.132 3.421 4.035 1.00 96.19 90 GLU A N 1
ATOM 674 C CA . GLU A 1 90 ? 0.743 4.581 3.822 1.00 96.19 90 GLU A CA 1
ATOM 675 C C . GLU A 1 90 ? 2.207 4.179 3.625 1.00 96.19 90 GLU A C 1
ATOM 677 O O . GLU A 1 90 ? 2.902 4.701 2.747 1.00 96.19 90 GLU A O 1
ATOM 682 N N . PHE A 1 91 ? 2.692 3.232 4.433 1.00 96.06 91 PHE A N 1
ATOM 683 C CA . PHE A 1 91 ? 4.025 2.661 4.274 1.00 96.06 91 PHE A CA 1
ATOM 684 C C . PHE A 1 91 ? 4.197 2.033 2.886 1.00 96.06 91 PHE A C 1
ATOM 686 O O . PHE A 1 91 ? 5.197 2.284 2.207 1.00 96.06 91 PHE A O 1
ATOM 693 N N . THR A 1 92 ? 3.206 1.263 2.437 1.00 96.12 92 THR A N 1
ATOM 694 C CA . THR A 1 92 ? 3.235 0.595 1.132 1.00 96.12 9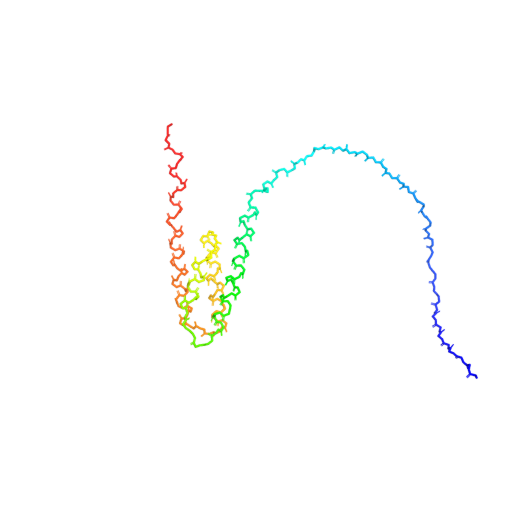2 THR A CA 1
ATOM 695 C C . THR A 1 92 ? 3.195 1.604 -0.016 1.00 96.12 92 THR A C 1
ATOM 697 O O . THR A 1 92 ? 3.935 1.433 -0.983 1.00 96.12 92 THR A O 1
ATOM 700 N N . ILE A 1 93 ? 2.423 2.693 0.099 1.00 96.62 93 ILE A N 1
ATOM 701 C CA . ILE A 1 93 ? 2.406 3.800 -0.875 1.00 96.62 93 ILE A CA 1
ATOM 702 C C . ILE A 1 93 ? 3.790 4.444 -0.982 1.00 96.62 93 ILE A C 1
ATOM 704 O O . ILE A 1 93 ? 4.306 4.611 -2.088 1.00 96.62 93 ILE A O 1
ATOM 708 N N . LYS A 1 94 ? 4.424 4.765 0.154 1.00 96.75 94 LYS A N 1
ATOM 709 C CA . LYS A 1 94 ? 5.771 5.364 0.186 1.00 96.75 94 LYS A CA 1
ATOM 710 C C . LYS A 1 94 ? 6.797 4.463 -0.503 1.00 96.75 94 LYS A C 1
ATOM 712 O O . LYS A 1 94 ? 7.589 4.932 -1.324 1.00 96.75 94 LYS A O 1
ATOM 717 N N . GLU A 1 95 ? 6.759 3.163 -0.224 1.00 96.12 95 GLU A N 1
ATOM 718 C CA . GLU A 1 95 ? 7.670 2.204 -0.853 1.00 96.12 95 GLU A CA 1
ATOM 719 C C . GLU A 1 95 ? 7.345 2.023 -2.351 1.00 96.12 95 GLU A C 1
ATOM 721 O O . GLU A 1 95 ? 8.244 2.032 -3.192 1.00 96.12 95 GLU A O 1
ATOM 726 N N . ALA A 1 96 ? 6.069 1.950 -2.736 1.00 95.31 96 ALA A N 1
ATOM 727 C CA . ALA A 1 96 ? 5.639 1.874 -4.133 1.00 95.31 96 ALA A CA 1
ATOM 728 C C . ALA A 1 96 ? 6.066 3.113 -4.940 1.00 95.31 96 ALA A C 1
ATOM 730 O O . ALA A 1 96 ? 6.539 2.976 -6.074 1.00 95.31 96 ALA A O 1
ATOM 731 N N . ALA A 1 97 ? 5.982 4.306 -4.343 1.00 96.38 97 ALA A N 1
ATOM 732 C CA . ALA A 1 97 ? 6.474 5.560 -4.910 1.00 96.38 97 ALA A CA 1
ATOM 733 C C . ALA A 1 97 ? 7.989 5.526 -5.129 1.00 96.38 97 ALA A C 1
ATOM 735 O O . ALA A 1 97 ? 8.463 5.883 -6.212 1.00 96.38 97 ALA A O 1
ATOM 736 N N . ARG A 1 98 ? 8.746 4.996 -4.161 1.00 95.19 98 ARG A N 1
ATOM 737 C CA . ARG A 1 98 ? 10.196 4.792 -4.292 1.00 95.19 98 ARG A CA 1
ATOM 738 C C . ARG A 1 98 ? 10.550 3.903 -5.488 1.00 95.19 98 ARG A C 1
ATOM 740 O O . ARG A 1 98 ? 11.518 4.184 -6.192 1.00 95.19 98 ARG A O 1
ATOM 747 N N . PHE A 1 99 ? 9.743 2.877 -5.762 1.00 93.88 99 PHE A N 1
ATOM 748 C CA . PHE A 1 99 ? 9.908 1.984 -6.918 1.00 93.88 99 PHE A CA 1
ATOM 749 C C . PHE A 1 99 ? 9.112 2.405 -8.164 1.00 93.88 99 PHE A C 1
ATOM 751 O O . PHE A 1 99 ? 9.047 1.643 -9.130 1.00 93.88 99 PHE A O 1
ATOM 758 N N . LYS A 1 100 ? 8.532 3.614 -8.179 1.00 93.50 100 LYS A N 1
ATOM 759 C CA . LYS A 1 100 ? 7.769 4.180 -9.308 1.00 93.50 100 LYS A CA 1
ATOM 760 C C . LYS A 1 100 ? 6.597 3.296 -9.777 1.00 93.50 100 LYS A C 1
ATOM 762 O O . LYS A 1 100 ? 6.254 3.294 -10.960 1.00 93.50 100 LYS A O 1
ATOM 767 N N . ARG A 1 101 ? 5.952 2.553 -8.869 1.00 94.00 101 ARG A N 1
ATOM 768 C CA . ARG A 1 101 ? 4.810 1.660 -9.158 1.00 94.00 101 ARG A CA 1
ATOM 769 C C . ARG A 1 101 ? 3.484 2.427 -9.239 1.00 94.00 101 ARG A C 1
ATOM 771 O O . ARG A 1 101 ? 2.612 2.246 -8.401 1.00 94.00 101 ARG A O 1
ATOM 778 N N . ARG A 1 102 ? 3.340 3.306 -10.234 1.00 93.31 102 ARG A N 1
ATOM 779 C CA . ARG A 1 102 ? 2.208 4.256 -10.333 1.00 93.31 102 ARG A CA 1
ATOM 780 C C . ARG A 1 102 ? 0.825 3.604 -10.258 1.00 93.31 102 ARG A C 1
ATOM 782 O O . ARG A 1 102 ? -0.020 4.098 -9.528 1.00 93.31 102 ARG A O 1
ATOM 789 N N . ASP A 1 103 ? 0.630 2.502 -10.973 1.00 93.19 103 ASP A N 1
ATOM 790 C CA . ASP A 1 103 ? -0.632 1.753 -10.976 1.00 93.19 103 ASP A CA 1
ATOM 791 C C . ASP A 1 103 ? -0.992 1.243 -9.567 1.00 93.19 103 ASP A C 1
ATOM 793 O O . ASP A 1 103 ? -2.058 1.544 -9.041 1.00 93.19 103 ASP A O 1
ATOM 797 N N . LEU A 1 104 ? -0.038 0.600 -8.881 1.00 94.38 104 LEU A N 1
ATOM 798 C CA . LEU A 1 104 ? -0.208 0.160 -7.493 1.00 94.38 104 LEU A CA 1
ATOM 79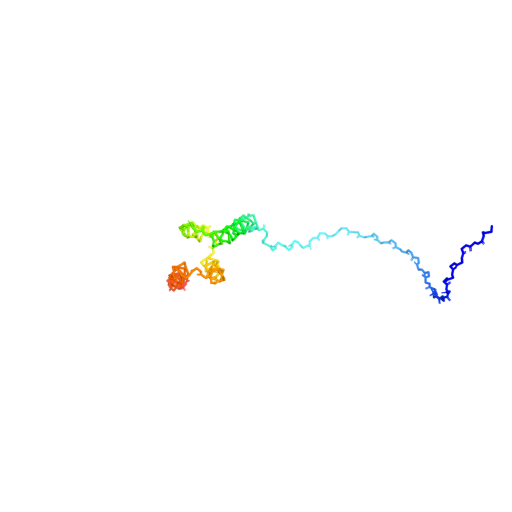9 C C . LEU A 1 104 ? -0.560 1.319 -6.551 1.00 94.38 104 LEU A C 1
ATOM 801 O O . LEU A 1 104 ? -1.431 1.165 -5.702 1.00 94.38 104 LEU A O 1
ATOM 805 N N . ILE A 1 105 ? 0.106 2.467 -6.697 1.00 96.19 105 ILE A N 1
ATOM 806 C CA . ILE A 1 105 ? -0.143 3.645 -5.854 1.00 96.19 105 ILE A CA 1
ATOM 807 C C . ILE A 1 105 ? -1.609 4.077 -5.960 1.00 96.19 105 ILE A C 1
ATOM 809 O O . ILE A 1 105 ? -2.243 4.251 -4.928 1.00 96.19 105 ILE A O 1
ATOM 813 N N . GLN A 1 106 ? -2.177 4.136 -7.169 1.00 96.00 106 GLN A N 1
ATOM 814 C CA . GLN A 1 106 ? -3.584 4.515 -7.360 1.00 96.00 106 GLN A CA 1
ATOM 815 C C . GLN A 1 106 ? -4.552 3.566 -6.647 1.00 96.00 106 GLN A C 1
ATOM 817 O O . GLN A 1 106 ? -5.559 3.995 -6.084 1.00 96.00 106 GLN A O 1
ATOM 822 N N . HIS A 1 107 ? -4.271 2.263 -6.672 1.00 95.56 107 HIS A N 1
ATOM 823 C CA . HIS A 1 107 ? -5.097 1.290 -5.965 1.00 95.56 107 HIS A CA 1
ATOM 824 C C . HIS A 1 107 ? -4.958 1.403 -4.441 1.00 95.56 107 HIS A C 1
ATOM 826 O O . HIS A 1 107 ? -5.948 1.253 -3.727 1.00 95.56 107 HIS A O 1
ATOM 832 N N . LEU A 1 108 ? -3.754 1.686 -3.940 1.00 96.62 108 LEU A N 1
ATOM 833 C CA . LEU A 1 108 ? -3.507 1.875 -2.511 1.00 96.62 108 LEU A CA 1
ATOM 834 C C . LEU A 1 108 ? -4.120 3.177 -1.980 1.00 96.62 108 LEU A C 1
ATOM 836 O O . LEU A 1 108 ? -4.667 3.167 -0.884 1.00 96.62 108 LEU A O 1
ATOM 840 N N . GLU A 1 109 ? -4.084 4.267 -2.749 1.00 96.50 109 GLU A N 1
ATOM 841 C CA . GLU A 1 109 ? -4.725 5.543 -2.393 1.00 96.50 109 GLU A CA 1
ATOM 842 C C . GLU A 1 109 ? -6.244 5.384 -2.243 1.00 96.50 109 GLU A C 1
ATOM 844 O O . GLU A 1 109 ? -6.810 5.828 -1.250 1.00 96.50 109 GLU A O 1
ATOM 849 N N . LYS A 1 110 ? -6.899 4.656 -3.159 1.00 95.38 110 LYS A N 1
ATOM 850 C CA . LYS A 1 110 ? -8.334 4.330 -3.038 1.00 95.38 110 LYS A CA 1
ATOM 851 C C . LYS A 1 11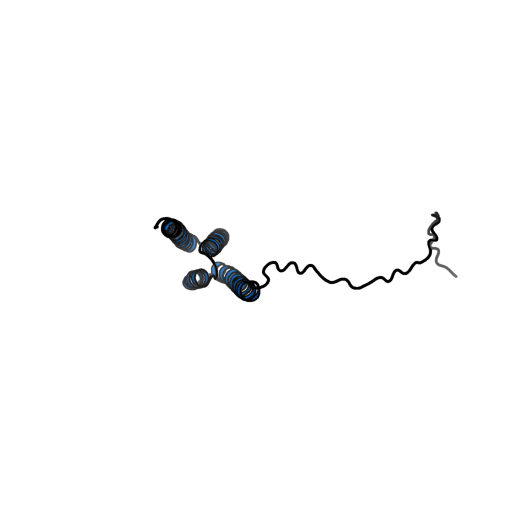0 ? -8.647 3.493 -1.801 1.00 95.38 110 LYS A C 1
ATOM 853 O O . LYS A 1 110 ? -9.693 3.654 -1.180 1.00 95.38 110 LYS A O 1
ATOM 858 N N . LEU A 1 111 ? -7.762 2.558 -1.460 1.00 93.56 111 LEU A N 1
ATOM 859 C CA . LEU A 1 111 ? -7.926 1.737 -0.265 1.00 93.56 111 LEU A CA 1
ATOM 860 C C . LEU A 1 111 ? -7.737 2.566 1.015 1.00 93.56 111 LEU A C 1
ATOM 862 O O . LEU A 1 111 ? -8.460 2.346 1.983 1.00 93.56 111 LEU A O 1
ATOM 866 N N . LEU A 1 112 ? -6.818 3.534 1.001 1.00 94.31 112 LEU A N 1
ATOM 867 C CA . LEU A 1 112 ? -6.621 4.485 2.094 1.00 94.31 112 LEU A CA 1
ATOM 868 C C . LEU A 1 112 ? -7.859 5.371 2.300 1.00 94.31 112 LEU A C 1
ATOM 870 O O . LEU A 1 112 ? -8.348 5.476 3.417 1.00 94.31 112 LEU A O 1
ATOM 874 N N . GLU A 1 113 ? -8.411 5.924 1.218 1.00 93.31 113 GLU A N 1
ATOM 875 C CA . GLU A 1 113 ? -9.640 6.730 1.247 1.00 93.31 113 GLU A CA 1
ATOM 876 C C . GLU A 1 113 ? -10.837 5.941 1.797 1.00 93.31 113 GLU A C 1
ATOM 878 O O . GLU A 1 113 ? -11.630 6.468 2.580 1.00 93.31 113 GLU A O 1
ATOM 883 N N . LYS A 1 114 ? -10.948 4.654 1.440 1.00 91.44 114 LYS A N 1
ATOM 884 C CA . LYS A 1 114 ? -11.981 3.768 1.986 1.00 91.44 114 LYS A CA 1
ATOM 885 C C . LYS A 1 114 ? -11.828 3.579 3.498 1.00 91.44 114 LYS A C 1
ATOM 887 O O . LYS A 1 114 ? -12.807 3.730 4.216 1.00 91.44 114 LYS A O 1
ATOM 892 N N . ILE A 1 115 ? -10.615 3.290 3.972 1.00 89.38 115 ILE A N 1
ATOM 893 C CA . ILE A 1 115 ? -10.326 3.138 5.409 1.00 89.38 115 ILE A CA 1
ATOM 894 C C . ILE A 1 115 ? -10.667 4.422 6.178 1.00 89.38 115 ILE A C 1
ATOM 896 O O . ILE A 1 115 ? -11.282 4.354 7.239 1.00 89.38 115 ILE A O 1
ATOM 900 N N . ASP A 1 116 ? -10.309 5.584 5.630 1.00 86.50 116 ASP A N 1
ATOM 901 C CA . ASP A 1 116 ? -10.602 6.881 6.248 1.00 86.50 116 ASP A CA 1
ATOM 902 C C . ASP A 1 116 ? -12.105 7.196 6.265 1.00 86.50 116 ASP A C 1
ATOM 904 O O . ASP A 1 116 ? -12.602 7.783 7.223 1.00 86.50 116 ASP A O 1
ATOM 908 N N . SER A 1 117 ? -12.845 6.769 5.240 1.00 86.06 117 SER A N 1
ATOM 909 C CA . SER A 1 117 ? -14.305 6.915 5.191 1.00 86.06 117 SER A CA 1
ATOM 910 C C . SER A 1 117 ? -15.009 5.984 6.182 1.00 86.06 117 SER A C 1
ATOM 912 O O . SER A 1 117 ? -15.972 6.396 6.825 1.00 86.06 117 SER A O 1
ATOM 914 N N . ASP A 1 118 ? -14.516 4.753 6.340 1.00 72.69 118 ASP A N 1
ATOM 915 C CA . ASP A 1 118 ? -15.056 3.771 7.288 1.00 72.69 118 ASP A CA 1
ATOM 916 C C . ASP A 1 118 ? -14.849 4.231 8.751 1.00 72.69 118 ASP A C 1
ATOM 918 O O . ASP A 1 118 ? -15.710 3.999 9.600 1.00 72.69 118 ASP A O 1
ATOM 922 N N . HIS A 1 119 ? -13.768 4.968 9.047 1.00 63.50 119 HIS A N 1
ATOM 923 C CA . HIS A 1 119 ? -13.538 5.576 10.368 1.00 63.50 119 HIS A CA 1
ATOM 924 C C . HIS A 1 119 ? -14.650 6.562 10.772 1.00 63.50 119 HIS A C 1
ATOM 926 O O . HIS A 1 119 ? -14.955 6.694 11.954 1.00 63.50 119 HIS A O 1
ATOM 932 N N . LEU A 1 120 ? -15.298 7.237 9.815 1.00 53.12 120 LEU A N 1
ATOM 933 C CA . LEU A 1 120 ? -16.367 8.201 10.109 1.00 53.12 120 LEU A CA 1
ATOM 934 C C . LEU A 1 120 ? -17.677 7.541 10.570 1.00 53.12 120 LEU A C 1
ATOM 936 O O . LEU A 1 120 ? -18.565 8.241 11.048 1.00 53.12 120 LEU A O 1
ATOM 940 N N . VAL A 1 121 ? -17.810 6.217 10.430 1.00 51.19 121 VAL A N 1
ATOM 941 C CA . VAL A 1 121 ? -19.034 5.468 10.768 1.00 51.19 121 VAL A CA 1
ATOM 942 C C . VAL A 1 121 ? -18.946 4.818 12.158 1.00 51.19 121 VAL A C 1
ATOM 944 O O . VAL A 1 121 ? -19.967 4.599 12.807 1.00 51.19 121 VAL A O 1
ATOM 947 N N . GLU A 1 122 ? -17.740 4.551 12.661 1.00 50.66 122 GLU A N 1
ATOM 948 C CA . GLU A 1 122 ? -17.536 3.886 13.961 1.00 50.66 122 GLU A CA 1
ATOM 949 C C . GLU A 1 122 ? -17.613 4.862 15.157 1.00 50.66 122 GLU A C 1
ATOM 951 O O . GLU A 1 122 ? -17.877 4.438 16.286 1.00 50.66 122 GLU A O 1
ATOM 956 N N . ASP A 1 123 ? -17.464 6.174 14.927 1.00 48.41 123 ASP A N 1
ATOM 957 C CA . ASP A 1 123 ? -17.527 7.198 15.985 1.00 48.41 123 ASP A CA 1
ATOM 958 C C . ASP A 1 123 ? -18.961 7.499 16.483 1.00 48.41 123 ASP A C 1
ATOM 960 O O . ASP A 1 123 ? -19.133 8.090 17.553 1.00 48.41 123 ASP A O 1
ATOM 964 N N . GLU A 1 124 ? -20.015 7.044 15.792 1.00 49.91 124 GLU A N 1
ATOM 965 C CA . GLU A 1 124 ? -21.407 7.231 16.247 1.00 49.91 124 GLU A CA 1
ATOM 966 C C . GLU A 1 124 ? -21.903 6.161 17.241 1.00 49.91 124 GLU A C 1
ATOM 968 O O . GLU A 1 124 ? -22.983 6.312 17.814 1.00 49.91 124 GLU A O 1
ATOM 973 N N . ASN A 1 125 ? -21.135 5.099 17.528 1.00 50.19 125 ASN A N 1
ATOM 974 C CA . ASN A 1 125 ? -21.636 3.981 18.346 1.00 50.19 125 ASN A CA 1
ATOM 975 C C . ASN A 1 125 ? -21.157 3.959 19.816 1.00 50.19 125 ASN A C 1
ATOM 977 O O . ASN A 1 125 ? -21.597 3.113 20.592 1.00 50.19 125 ASN A O 1
ATOM 981 N N . ILE A 1 126 ? -20.299 4.888 20.259 1.00 51.41 126 ILE A N 1
ATOM 982 C CA . ILE A 1 126 ? -19.829 4.927 21.667 1.00 51.41 126 ILE A CA 1
ATOM 983 C C . ILE A 1 126 ? -20.634 5.922 22.533 1.00 51.41 126 ILE A C 1
ATOM 985 O O . ILE A 1 126 ? -20.641 5.821 23.761 1.00 51.41 126 ILE A O 1
ATOM 989 N N . GLN A 1 127 ? -21.398 6.838 21.927 1.00 47.69 127 GLN A N 1
ATOM 990 C CA . GLN A 1 127 ? -22.141 7.880 22.658 1.00 47.69 127 GLN A CA 1
ATOM 991 C C . GLN A 1 127 ? -23.617 7.524 22.951 1.00 47.69 127 GLN A C 1
ATOM 993 O O . GLN A 1 127 ? -24.281 8.251 23.685 1.00 47.69 127 GLN A O 1
ATOM 998 N N . ASN A 1 128 ? -24.150 6.403 22.449 1.00 45.22 128 ASN A N 1
ATOM 999 C CA . ASN A 1 128 ? -25.563 6.034 22.652 1.00 45.22 128 ASN A CA 1
ATOM 1000 C C . ASN A 1 128 ? -25.841 5.205 23.932 1.00 45.22 128 ASN A C 1
ATOM 1002 O O . ASN A 1 128 ? -26.993 5.011 24.304 1.00 45.22 128 ASN A O 1
ATOM 1006 N N . SER A 1 129 ? -24.834 4.738 24.681 1.00 48.72 129 SER A N 1
ATOM 1007 C CA . SER A 1 129 ? -25.085 3.905 25.879 1.00 48.72 129 SER A CA 1
ATOM 1008 C C . SER A 1 129 ? -25.064 4.662 27.217 1.00 48.72 129 SER A C 1
ATOM 1010 O O . SER A 1 129 ? -24.982 4.031 28.271 1.00 48.72 129 SER A O 1
ATOM 1012 N N . LYS A 1 130 ? -25.101 6.002 27.214 1.00 55.00 130 LYS A N 1
ATOM 1013 C CA . LYS A 1 130 ? -25.052 6.822 28.443 1.00 55.00 130 LYS A CA 1
ATOM 1014 C C . LYS A 1 130 ? -26.240 7.760 28.635 1.00 55.00 130 LYS A C 1
ATOM 1016 O O . LYS A 1 130 ? -26.094 8.762 29.316 1.00 55.00 130 LYS A O 1
ATOM 1021 N N . THR A 1 131 ? -27.424 7.435 28.127 1.00 58.91 131 THR A N 1
ATOM 1022 C CA . THR A 1 131 ? -28.664 8.039 28.643 1.00 58.91 131 THR A CA 1
ATOM 1023 C C . THR A 1 131 ? -29.840 7.081 28.478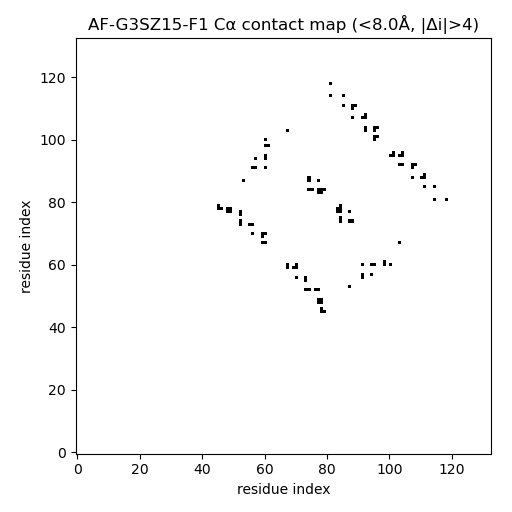 1.00 58.91 131 THR A C 1
ATOM 1025 O O . THR A 1 131 ? -30.512 7.104 27.453 1.00 58.91 131 THR A O 1
ATOM 1028 N N . CYS A 1 132 ? -30.130 6.265 29.490 1.00 48.00 132 CYS A N 1
ATOM 1029 C CA . CYS A 1 132 ? -31.515 5.906 29.793 1.00 48.00 132 CYS A CA 1
ATOM 1030 C C . CYS A 1 132 ? -31.628 5.350 31.220 1.00 48.00 132 CYS A C 1
ATOM 1032 O O . CYS A 1 132 ? -31.104 4.274 31.489 1.00 48.00 132 CYS A O 1
ATOM 1034 N N . CYS A 1 133 ? -32.290 6.158 32.058 1.00 43.59 133 CYS A N 1
ATOM 1035 C CA . CYS A 1 133 ? -33.002 5.896 33.318 1.00 43.59 133 CYS A CA 1
ATOM 1036 C C . CYS A 1 133 ? -32.367 4.996 34.386 1.00 43.59 133 CYS A C 1
ATOM 1038 O O . CYS A 1 133 ? -32.415 3.756 34.248 1.00 43.59 133 CYS A O 1
#

Foldseek 3Di:
DDDDDDDDDDDDDDDDDDDDDDDDDDDDDDDPPPPDPPCCVVVVVLVVLQVVLLVVLLVLLPDPPDDCPVNVVSLVPRDDDLVSSLVSLVSSLVSNVVVVVVVVNVVSVVVNVVSVVVVVVVVVPPPPPPDDD

Nearest PDB structures (foldseek):
  8hpp-assembly1_C  TM=9.517E-01  e=7.966E-07  Homo sapiens
  7bv7-assembly1_C  TM=9.651E-01  e=4.332E-05  Homo sapiens

Mean predicted aligned error: 17.76 Å

Radius of gyration: 30.66 Å; Cα contacts (8 Å, |Δi|>4): 59; chains: 1; bounding box: 108×24×69 Å

Solvent-accessible surface area (backbone atoms only — not comparable to full-atom values): 8848 Å² total; per-residue (Å²): 133,88,78,92,83,87,83,83,87,87,84,88,85,82,89,83,90,80,82,87,84,88,83,88,78,85,94,77,86,88,78,83,80,81,73,75,88,83,50,58,76,62,50,53,53,38,52,54,52,40,54,53,42,52,54,47,45,56,52,56,67,68,48,79,96,64,78,66,65,63,53,56,53,48,57,65,66,47,63,72,57,70,68,54,42,48,52,54,48,55,51,48,38,55,52,23,57,74,69,65,37,62,71,60,36,58,57,46,52,55,52,50,53,50,54,60,56,55,55,71,63,63,69,70,70,75,74,71,83,78,77,81,136

InterPro domains:
  IPR029307 INTS6/SAGE1/DDX26B/CT45, C-terminal [PF15300] (49-110)
  IPR051113 Integrator complex subunit 6 [PTHR12957] (26-118)

Secondary structure (DSSP, 8-state):
-------------------------------------SSHHHHHHHHHHHHHHHHHHHHHHH-TTS-THHHHHHHHS--S-HHHHHHHHHHHHHHHHHTT-HHHHHHHHHHHHHHHHHHHHHTTSSSTTS---

pLDDT: mean 73.01, std 20.55, range [39.84, 96.75]